Protein AF-A0A3B8IXK8-F1 (afdb_monomer_lite)

Secondary structure (DSSP, 8-state):
-HHHHHHH-SEEEESSHHHHHHHHHHHHHHTT---TTTTSEEEEHHHHTHHHH-BS--GGGSPBPPPHHHHHHHHHSSPPSSTT-HHHHHHHHHHHHHHHHHTTSSPPGGG--GGG------

Structure (mmCIF, N/CA/C/O backbone):
data_AF-A0A3B8IXK8-F1
#
_entry.id   AF-A0A3B8IXK8-F1
#
loop_
_atom_site.group_PDB
_atom_site.id
_atom_site.type_symbol
_atom_site.label_atom_id
_atom_site.label_alt_id
_atom_site.label_comp_id
_atom_site.label_asym_id
_atom_site.label_entity_id
_atom_site.label_seq_id
_atom_site.pdbx_PDB_ins_code
_atom_site.Cartn_x
_atom_site.Cartn_y
_atom_site.Cartn_z
_atom_site.occupancy
_atom_site.B_iso_or_equiv
_atom_site.auth_seq_id
_atom_site.auth_comp_id
_atom_site.auth_asym_id
_atom_site.auth_atom_id
_atom_site.pdbx_PDB_model_num
ATOM 1 N N . MET A 1 1 ? -0.738 -10.631 -18.250 1.00 80.75 1 MET A N 1
ATOM 2 C CA . MET A 1 1 ? 0.713 -10.898 -18.045 1.00 80.75 1 MET A CA 1
ATOM 3 C C . MET A 1 1 ? 1.250 -9.654 -17.379 1.00 80.75 1 MET A C 1
ATOM 5 O O . MET A 1 1 ? 1.029 -8.592 -17.940 1.00 80.75 1 MET A O 1
ATOM 9 N N . PHE A 1 2 ? 1.932 -9.769 -16.236 1.00 89.62 2 PHE A N 1
ATOM 10 C CA . PHE A 1 2 ? 2.169 -8.665 -15.288 1.00 89.62 2 PHE A CA 1
ATOM 11 C C . PHE A 1 2 ? 2.442 -7.279 -15.911 1.00 89.62 2 PHE A C 1
ATOM 13 O O . PHE A 1 2 ? 1.733 -6.331 -15.606 1.00 89.62 2 PHE A O 1
ATOM 20 N N . GLN A 1 3 ? 3.391 -7.151 -16.846 1.00 90.50 3 GLN A N 1
ATOM 21 C CA . GLN A 1 3 ? 3.705 -5.871 -17.512 1.00 90.50 3 GLN A CA 1
ATOM 22 C C . GLN A 1 3 ? 2.528 -5.243 -18.268 1.00 90.50 3 GLN A C 1
ATOM 24 O O . GLN A 1 3 ? 2.358 -4.029 -18.244 1.00 90.50 3 GLN A O 1
ATOM 29 N N . GLN A 1 4 ? 1.712 -6.057 -18.938 1.00 91.69 4 GLN A N 1
ATOM 30 C CA . GLN A 1 4 ? 0.519 -5.593 -19.653 1.00 91.69 4 GLN A CA 1
ATOM 31 C C . GLN A 1 4 ? -0.569 -5.134 -18.681 1.00 91.69 4 GLN A C 1
ATOM 33 O O . GLN A 1 4 ? -1.313 -4.203 -18.989 1.00 91.69 4 GLN A O 1
ATOM 38 N N . ASP A 1 5 ? -0.647 -5.783 -17.521 1.00 92.81 5 ASP A N 1
ATOM 39 C CA . ASP A 1 5 ? -1.614 -5.459 -16.475 1.00 92.81 5 ASP A CA 1
ATOM 40 C C . ASP A 1 5 ? -1.201 -4.136 -15.797 1.00 92.81 5 ASP A C 1
ATOM 42 O O . ASP A 1 5 ? -2.001 -3.208 -15.700 1.00 92.81 5 ASP A O 1
ATOM 46 N N . VAL A 1 6 ? 0.091 -3.977 -15.475 1.00 93.25 6 VAL A N 1
ATOM 47 C CA . VAL A 1 6 ? 0.672 -2.71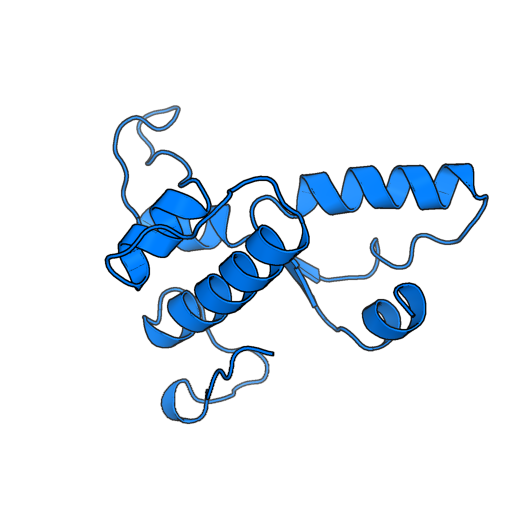8 -14.975 1.00 93.25 6 VAL A CA 1
ATOM 48 C C . VAL A 1 6 ? 0.525 -1.587 -15.993 1.00 93.25 6 VAL A C 1
ATOM 50 O O . VAL A 1 6 ? 0.177 -0.471 -15.619 1.00 93.25 6 VAL A O 1
ATOM 53 N N . ALA A 1 7 ? 0.752 -1.838 -17.285 1.00 91.00 7 ALA A N 1
ATOM 54 C CA . ALA A 1 7 ? 0.625 -0.812 -18.321 1.00 91.00 7 ALA A CA 1
ATOM 55 C C . ALA A 1 7 ? -0.785 -0.198 -18.370 1.00 91.00 7 ALA A C 1
ATOM 57 O O . ALA A 1 7 ? -0.904 1.010 -18.568 1.00 91.00 7 ALA A O 1
ATOM 58 N N . GLN A 1 8 ? -1.822 -1.009 -18.140 1.00 92.31 8 GLN A N 1
ATOM 59 C CA . GLN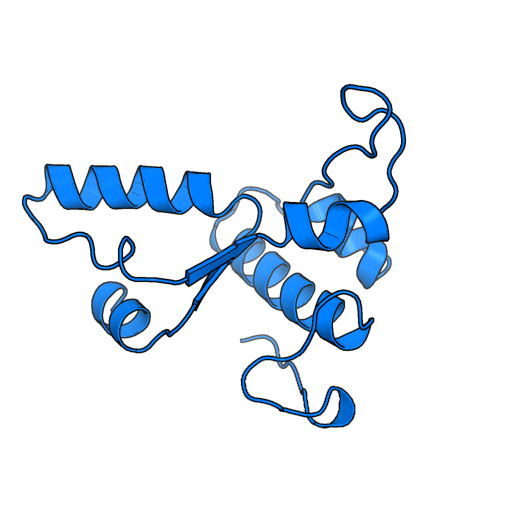 A 1 8 ? -3.224 -0.578 -18.099 1.00 92.31 8 GLN A CA 1
ATOM 60 C C . GLN A 1 8 ? -3.635 0.044 -16.758 1.00 92.31 8 GLN A C 1
ATOM 62 O O . GLN A 1 8 ? -4.606 0.796 -16.711 1.00 92.31 8 GLN A O 1
ATOM 67 N N . ALA A 1 9 ? -2.913 -0.252 -15.676 1.00 92.25 9 ALA A N 1
ATOM 68 C CA . ALA A 1 9 ? -3.170 0.331 -14.369 1.00 92.25 9 ALA A CA 1
ATOM 69 C C . ALA A 1 9 ? -2.704 1.793 -14.306 1.00 92.25 9 ALA A C 1
ATOM 71 O O . ALA A 1 9 ? -1.639 2.152 -14.810 1.00 92.25 9 ALA A O 1
ATOM 72 N N . GLU A 1 10 ? -3.481 2.645 -13.645 1.00 89.94 10 GLU A N 1
ATOM 73 C CA . GLU A 1 10 ? -3.086 4.028 -13.348 1.00 89.94 10 GLU A CA 1
ATOM 74 C C . GLU A 1 10 ? -2.335 4.117 -12.004 1.00 89.94 10 GLU A C 1
ATOM 76 O O . GLU A 1 10 ? -1.418 4.923 -11.847 1.00 89.94 10 GLU A O 1
ATOM 81 N N . TRP A 1 11 ? -2.680 3.230 -11.065 1.00 91.19 11 TRP A N 1
ATOM 82 C CA . TRP A 1 11 ? -2.163 3.216 -9.700 1.00 91.19 11 TRP A CA 1
ATOM 83 C C . TRP A 1 11 ? -1.632 1.837 -9.316 1.00 91.19 11 TRP A C 1
ATOM 85 O O . TRP A 1 11 ? -2.166 0.807 -9.731 1.00 91.19 11 TRP A O 1
ATOM 95 N N . THR A 1 12 ? -0.612 1.839 -8.470 1.00 94.00 12 THR A N 1
ATOM 96 C CA . THR A 1 12 ? -0.028 0.675 -7.801 1.00 94.00 12 THR A CA 1
ATOM 97 C C . THR A 1 12 ? -0.447 0.710 -6.338 1.00 94.00 12 THR A C 1
ATOM 99 O O . THR A 1 12 ? -0.108 1.626 -5.594 1.00 94.00 12 THR A O 1
ATOM 102 N N . ILE A 1 13 ? -1.242 -0.275 -5.924 1.00 94.69 13 ILE A N 1
ATOM 103 C CA . ILE A 1 13 ? -1.825 -0.333 -4.581 1.00 94.69 13 ILE A CA 1
ATOM 104 C C . ILE A 1 13 ? -1.151 -1.464 -3.817 1.00 94.69 13 ILE A C 1
ATOM 106 O O . ILE A 1 13 ? -1.112 -2.596 -4.294 1.00 94.69 13 ILE A O 1
ATOM 110 N N . GLY A 1 14 ? -0.662 -1.169 -2.617 1.00 95.94 14 GLY A N 1
ATOM 111 C CA . GLY A 1 14 ? -0.043 -2.168 -1.753 1.00 95.94 14 GLY A CA 1
ATOM 112 C C . GLY A 1 14 ? -0.124 -1.804 -0.276 1.00 95.94 14 GLY A C 1
ATOM 113 O O . GLY A 1 14 ? -0.655 -0.758 0.112 1.00 95.94 14 GLY A O 1
ATOM 114 N N . HIS A 1 15 ? 0.416 -2.677 0.567 1.00 97.00 15 HIS A N 1
ATOM 115 C CA . HIS A 1 15 ? 0.610 -2.415 1.988 1.00 97.00 15 HIS A CA 1
ATOM 116 C C . HIS A 1 15 ? 2.109 -2.359 2.260 1.00 97.00 15 HIS A C 1
ATOM 118 O O . HIS A 1 15 ? 2.747 -3.400 2.361 1.00 97.00 15 HIS A O 1
ATOM 124 N N . ASN A 1 16 ? 2.660 -1.145 2.372 1.00 96.25 16 ASN A N 1
ATOM 125 C CA . ASN A 1 16 ? 4.091 -0.857 2.235 1.00 96.25 16 ASN A CA 1
ATOM 126 C C . ASN A 1 16 ? 4.625 -0.980 0.788 1.00 96.25 16 ASN A C 1
ATOM 128 O O . ASN A 1 16 ? 5.765 -1.394 0.599 1.00 96.25 16 ASN A O 1
ATOM 132 N N . VAL A 1 17 ? 3.820 -0.571 -0.206 1.00 95.56 17 VAL A N 1
ATOM 133 C CA . VAL A 1 17 ? 4.040 -0.802 -1.656 1.00 95.56 17 VAL A CA 1
ATOM 134 C C . VAL A 1 17 ? 5.395 -0.335 -2.202 1.00 95.56 17 VAL A C 1
ATOM 136 O O . VAL A 1 17 ? 5.926 -0.936 -3.131 1.00 95.56 17 VAL A O 1
ATOM 139 N N . GLU A 1 18 ? 5.991 0.701 -1.605 1.00 94.81 18 GLU A N 1
ATOM 140 C CA . GLU A 1 18 ? 7.329 1.184 -1.977 1.00 94.81 18 GLU A CA 1
ATOM 141 C C . GLU A 1 18 ? 8.378 0.061 -1.894 1.00 94.81 18 GLU A C 1
ATOM 143 O O . GLU A 1 18 ? 9.274 -0.025 -2.733 1.00 94.81 18 GLU A O 1
ATOM 148 N N . PHE A 1 19 ? 8.248 -0.830 -0.904 1.00 94.75 19 PHE A N 1
ATOM 149 C CA . PHE A 1 19 ? 9.138 -1.976 -0.752 1.00 94.75 19 PHE A CA 1
ATOM 150 C C . PHE A 1 19 ? 9.007 -2.938 -1.935 1.00 94.75 19 PHE A C 1
ATOM 152 O O . PHE A 1 19 ? 10.012 -3.274 -2.559 1.00 94.75 19 PHE A O 1
ATOM 159 N N . ASP A 1 20 ? 7.784 -3.344 -2.276 1.00 94.06 20 ASP A N 1
ATOM 160 C CA . ASP A 1 20 ? 7.511 -4.257 -3.387 1.00 94.06 20 ASP A CA 1
ATOM 161 C C . ASP A 1 20 ? 7.989 -3.670 -4.721 1.00 94.06 20 ASP A C 1
ATOM 163 O O . ASP A 1 20 ? 8.696 -4.337 -5.480 1.00 94.06 20 ASP A O 1
ATOM 167 N N . ASN A 1 21 ? 7.696 -2.390 -4.972 1.00 95.12 21 ASN A N 1
ATOM 168 C CA . ASN A 1 21 ? 8.134 -1.679 -6.171 1.00 95.12 21 ASN A CA 1
ATOM 169 C C . ASN A 1 21 ? 9.660 -1.624 -6.292 1.00 95.12 21 ASN A C 1
ATOM 171 O O . ASN A 1 21 ? 10.194 -1.810 -7.386 1.00 95.12 21 ASN A O 1
ATOM 175 N N . ALA A 1 22 ? 10.377 -1.410 -5.186 1.00 95.88 22 ALA A N 1
ATOM 176 C CA . ALA A 1 22 ? 11.836 -1.410 -5.188 1.00 95.88 22 ALA A CA 1
ATOM 177 C C . ALA A 1 22 ? 12.408 -2.801 -5.511 1.00 95.88 22 ALA A C 1
ATOM 179 O O . ALA A 1 22 ? 13.354 -2.905 -6.295 1.00 95.88 22 ALA A O 1
ATOM 180 N N . ILE A 1 23 ? 11.824 -3.871 -4.957 1.00 96.62 23 ILE A N 1
ATOM 181 C CA . ILE A 1 23 ? 12.249 -5.249 -5.244 1.00 96.62 23 ILE A CA 1
ATOM 182 C C . ILE A 1 23 ? 11.996 -5.593 -6.714 1.00 96.62 23 ILE A C 1
ATOM 184 O O . ILE A 1 23 ? 12.912 -6.034 -7.408 1.00 96.62 23 ILE A O 1
ATOM 188 N N . VAL A 1 24 ? 10.789 -5.341 -7.220 1.00 95.69 24 VAL A N 1
ATOM 189 C CA . VAL A 1 24 ? 10.450 -5.638 -8.618 1.00 95.69 24 VAL A CA 1
ATOM 190 C C . VAL A 1 24 ? 11.250 -4.751 -9.579 1.00 95.69 24 VAL A C 1
ATOM 192 O O . VAL A 1 24 ? 11.721 -5.235 -10.606 1.00 95.69 24 VAL A O 1
ATOM 195 N N . GLY A 1 25 ? 11.491 -3.484 -9.234 1.00 96.25 25 GLY A N 1
ATOM 196 C CA . GLY A 1 25 ? 12.360 -2.581 -9.992 1.00 96.25 25 GLY A CA 1
ATOM 197 C C . GLY A 1 25 ? 13.803 -3.087 -10.098 1.00 96.25 25 GLY A C 1
ATOM 198 O O . GLY A 1 25 ? 14.403 -3.016 -11.172 1.00 96.25 25 GLY A O 1
ATOM 199 N N . CYS A 1 26 ? 14.347 -3.676 -9.026 1.00 97.75 26 CYS A N 1
ATOM 200 C CA . CYS A 1 26 ? 15.645 -4.355 -9.080 1.00 97.75 26 CYS A CA 1
ATOM 201 C C . CYS A 1 26 ? 15.630 -5.539 -10.056 1.00 97.75 26 CYS A C 1
ATOM 203 O O . CYS A 1 26 ? 16.600 -5.734 -10.784 1.00 97.75 26 CYS A O 1
ATOM 205 N N . GLU A 1 27 ? 14.548 -6.318 -10.104 1.00 97.12 27 GLU A N 1
ATOM 206 C CA . GLU A 1 27 ? 14.432 -7.435 -11.049 1.00 97.12 27 GLU A CA 1
ATOM 207 C C . GLU A 1 27 ? 14.292 -6.954 -12.503 1.00 97.12 27 GLU A C 1
ATOM 209 O O . GLU A 1 27 ? 14.948 -7.511 -13.382 1.00 97.12 27 GLU A O 1
ATOM 214 N N . TYR A 1 28 ? 13.564 -5.860 -12.764 1.00 96.50 28 TYR A N 1
ATOM 215 C CA . TYR A 1 28 ? 13.570 -5.201 -14.081 1.00 96.50 28 TYR A CA 1
ATOM 216 C C . TYR A 1 28 ? 14.988 -4.804 -14.505 1.00 96.50 28 TYR A C 1
ATOM 218 O O . TYR A 1 28 ? 15.415 -5.137 -15.611 1.00 96.50 28 TYR A O 1
ATOM 226 N N . LEU A 1 29 ? 15.746 -4.172 -13.602 1.00 97.00 29 LEU A N 1
ATOM 227 C CA . LEU A 1 29 ? 17.136 -3.794 -13.854 1.00 97.00 29 LEU A CA 1
ATOM 228 C C . LEU A 1 29 ? 18.016 -5.017 -14.165 1.00 97.00 29 LEU A C 1
ATOM 230 O O . LEU A 1 29 ? 18.796 -4.984 -15.114 1.00 97.00 29 LEU A O 1
ATOM 234 N N . ARG A 1 30 ? 17.887 -6.106 -13.395 1.00 98.19 30 ARG A N 1
ATOM 235 C CA . ARG A 1 30 ? 18.657 -7.352 -13.593 1.00 98.19 30 ARG A CA 1
ATOM 236 C C . ARG A 1 30 ? 18.344 -8.044 -14.914 1.00 98.19 30 ARG A C 1
ATOM 238 O O . ARG A 1 30 ? 19.213 -8.721 -15.457 1.00 98.19 30 ARG A O 1
ATOM 245 N N . CYS A 1 31 ? 17.120 -7.892 -15.406 1.00 96.50 31 CYS A N 1
ATOM 246 C CA . CYS A 1 31 ? 16.686 -8.419 -16.693 1.00 96.50 31 CYS A CA 1
ATOM 247 C C . CYS A 1 31 ? 16.950 -7.462 -17.867 1.00 96.50 31 CYS A C 1
ATOM 249 O O . CYS A 1 31 ? 16.555 -7.787 -18.983 1.00 96.50 31 CYS A O 1
ATOM 251 N N . GLU A 1 32 ? 17.593 -6.309 -17.637 1.00 97.00 32 GLU A N 1
ATOM 252 C CA . GLU A 1 32 ? 17.815 -5.260 -18.647 1.00 97.00 32 GLU A CA 1
ATOM 253 C C . GLU A 1 32 ? 16.503 -4.779 -19.299 1.00 97.00 32 GLU A C 1
ATOM 255 O O . GLU A 1 32 ? 16.439 -4.466 -20.489 1.00 97.00 32 GLU A O 1
ATOM 260 N N . MET A 1 33 ? 15.433 -4.733 -18.504 1.00 94.75 33 MET A N 1
ATOM 261 C CA . MET A 1 33 ? 14.097 -4.325 -18.924 1.00 94.75 33 MET A CA 1
ATOM 262 C C . MET A 1 33 ? 13.753 -2.936 -18.378 1.00 94.75 33 MET A C 1
ATOM 264 O O . MET A 1 33 ? 14.186 -2.550 -17.294 1.00 94.75 33 MET A O 1
ATOM 268 N N . GLU A 1 34 ? 12.926 -2.193 -19.113 1.00 94.38 34 GLU A N 1
ATOM 269 C CA . GLU A 1 34 ? 12.372 -0.924 -18.635 1.00 94.38 34 GLU A CA 1
ATOM 270 C C . GLU A 1 34 ? 11.455 -1.156 -17.423 1.00 94.38 34 GLU A C 1
ATOM 272 O O . GLU A 1 34 ? 10.566 -2.012 -17.457 1.00 94.38 34 GLU A O 1
ATOM 277 N N . ASN A 1 35 ? 11.660 -0.386 -16.350 1.00 94.62 35 ASN A N 1
ATOM 278 C CA . ASN A 1 35 ? 10.848 -0.484 -15.144 1.00 94.62 35 ASN A CA 1
ATOM 279 C C . ASN A 1 35 ? 9.499 0.231 -15.323 1.00 94.62 35 ASN A C 1
ATOM 281 O O . ASN A 1 35 ? 9.352 1.415 -15.026 1.00 94.62 35 ASN A O 1
ATOM 285 N N . VAL A 1 36 ? 8.482 -0.517 -15.749 1.00 92.94 36 VAL A N 1
ATOM 286 C CA . VAL A 1 36 ? 7.123 0.010 -15.970 1.00 92.94 36 VAL A CA 1
ATOM 287 C C . VAL A 1 36 ? 6.400 0.469 -14.693 1.00 92.94 36 VAL A C 1
ATOM 289 O O . VAL A 1 36 ? 5.362 1.124 -14.800 1.00 92.94 36 VAL A O 1
ATOM 292 N N . LEU A 1 37 ? 6.912 0.130 -13.501 1.00 93.12 37 LEU A N 1
ATOM 293 C CA . LEU A 1 37 ? 6.332 0.545 -12.216 1.00 93.12 37 LEU A CA 1
ATOM 294 C C . LEU A 1 37 ? 6.744 1.967 -11.822 1.00 93.12 37 LEU A C 1
ATOM 296 O O . LEU A 1 37 ? 5.979 2.646 -11.150 1.00 93.12 37 LEU A O 1
ATOM 300 N N . GLU A 1 38 ? 7.908 2.447 -12.270 1.00 90.38 38 GLU A N 1
ATOM 301 C CA . GLU A 1 38 ? 8.435 3.774 -11.900 1.00 90.38 38 GLU A CA 1
ATOM 302 C C . GLU A 1 38 ? 7.518 4.923 -12.350 1.00 90.38 38 GLU A C 1
ATOM 304 O O . GLU A 1 38 ? 7.464 5.976 -11.720 1.00 90.38 38 GLU A O 1
ATOM 309 N N . ALA A 1 39 ? 6.757 4.711 -13.425 1.00 90.31 39 ALA A N 1
ATOM 310 C CA . ALA A 1 39 ? 5.813 5.689 -13.953 1.00 90.31 39 ALA A CA 1
ATOM 311 C C . ALA A 1 39 ? 4.435 5.673 -13.258 1.00 90.31 39 ALA A C 1
ATOM 313 O O . ALA A 1 39 ? 3.555 6.444 -13.650 1.00 90.31 39 ALA A O 1
ATOM 314 N N . LYS A 1 40 ? 4.198 4.773 -12.294 1.00 92.62 40 LYS A N 1
ATOM 315 C CA . LYS A 1 40 ? 2.889 4.592 -11.647 1.00 92.62 40 LYS A CA 1
ATOM 316 C C . LYS A 1 40 ? 2.775 5.408 -10.368 1.00 92.62 40 LYS A C 1
ATOM 318 O O . LYS A 1 40 ? 3.765 5.719 -9.714 1.00 92.62 40 LYS A O 1
ATOM 323 N N . THR A 1 41 ? 1.541 5.787 -10.035 1.00 92.62 41 THR A N 1
ATOM 324 C CA . THR A 1 41 ? 1.256 6.467 -8.767 1.00 92.62 41 THR A CA 1
ATOM 325 C C . THR A 1 41 ? 1.010 5.430 -7.683 1.00 92.62 41 THR A C 1
ATOM 327 O O . THR A 1 41 ? 0.113 4.596 -7.814 1.00 92.62 41 THR A O 1
ATOM 330 N N . ASP A 1 42 ? 1.772 5.520 -6.600 1.00 93.38 42 ASP A N 1
ATOM 331 C CA . ASP A 1 42 ? 1.659 4.603 -5.474 1.00 93.38 42 ASP A CA 1
ATOM 332 C C . ASP A 1 42 ? 0.544 5.005 -4.507 1.00 93.38 42 ASP A C 1
ATOM 334 O O . ASP A 1 42 ? 0.403 6.167 -4.119 1.00 93.38 42 ASP A O 1
ATOM 338 N N . TYR A 1 43 ? -0.209 4.006 -4.055 1.00 94.50 43 TYR A N 1
ATOM 339 C CA . TYR A 1 43 ? -1.127 4.107 -2.931 1.00 94.50 43 TYR A CA 1
ATOM 340 C C . TYR A 1 43 ? -0.729 3.081 -1.866 1.00 94.50 43 TYR A C 1
ATOM 342 O O . TYR A 1 43 ? -0.837 1.866 -2.059 1.00 94.50 43 TYR A O 1
ATOM 350 N N . ASP A 1 44 ? -0.282 3.581 -0.714 1.00 96.75 44 ASP A N 1
ATOM 351 C CA . ASP A 1 44 ? 0.151 2.752 0.408 1.00 96.75 44 ASP A CA 1
ATOM 352 C C . ASP A 1 44 ? -0.934 2.682 1.493 1.00 96.75 44 ASP A C 1
ATOM 354 O O . ASP A 1 44 ? -1.083 3.582 2.326 1.00 96.75 44 ASP A O 1
ATOM 358 N N . THR A 1 45 ? -1.656 1.559 1.534 1.00 97.06 45 THR A N 1
ATOM 359 C CA . THR A 1 45 ? -2.714 1.303 2.526 1.00 97.06 45 THR A CA 1
ATOM 360 C C . THR A 1 45 ? -2.206 1.364 3.970 1.00 97.06 45 THR A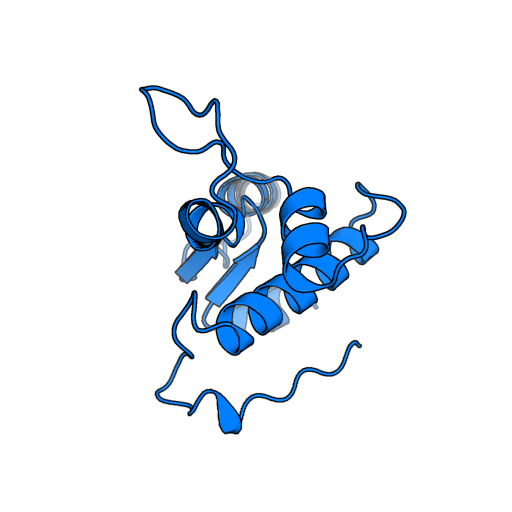 C 1
ATOM 362 O O . THR A 1 45 ? -2.985 1.686 4.866 1.00 97.06 45 THR A O 1
ATOM 365 N N . LYS A 1 46 ? -0.914 1.113 4.233 1.00 97.25 46 LYS A N 1
ATOM 366 C CA . LYS A 1 46 ? -0.303 1.259 5.569 1.00 97.25 46 LYS A CA 1
ATOM 367 C C . LYS A 1 46 ? -0.316 2.720 6.015 1.00 97.25 46 LYS A C 1
ATOM 369 O O . LYS A 1 46 ? -0.686 3.016 7.152 1.00 97.25 46 LYS A O 1
ATOM 374 N N . LEU A 1 47 ? 0.085 3.639 5.136 1.00 96.50 47 LEU A N 1
ATOM 375 C CA . LEU A 1 47 ? 0.132 5.069 5.456 1.00 96.50 47 LEU A CA 1
ATOM 376 C C . LEU A 1 47 ? -1.279 5.635 5.596 1.00 96.50 47 LEU A C 1
ATOM 378 O O . LEU A 1 47 ? -1.600 6.230 6.624 1.00 96.50 47 LEU A O 1
ATOM 382 N N . GLU A 1 48 ? -2.133 5.353 4.615 1.00 96.56 48 GLU A N 1
ATOM 383 C CA . GLU A 1 48 ? -3.517 5.833 4.552 1.00 96.56 48 GLU A CA 1
ATOM 384 C C . GLU A 1 48 ? -4.348 5.385 5.760 1.00 96.56 48 GLU A C 1
ATOM 386 O O . GLU A 1 48 ? -5.185 6.125 6.275 1.00 96.56 48 GLU A O 1
ATOM 391 N N . SER A 1 49 ? -4.078 4.186 6.277 1.00 97.69 49 SER A N 1
ATOM 392 C CA . SER A 1 49 ? -4.798 3.648 7.429 1.00 97.69 49 SER A CA 1
ATOM 393 C C . SER A 1 49 ? -4.187 3.983 8.790 1.00 97.69 49 SER A C 1
ATOM 395 O O . SER A 1 49 ? -4.779 3.626 9.807 1.00 97.69 49 SER A O 1
ATOM 397 N N . THR A 1 50 ? -3.041 4.669 8.867 1.00 97.69 50 THR A N 1
ATOM 398 C CA . THR A 1 50 ? -2.338 4.885 10.148 1.00 97.69 50 THR A CA 1
ATOM 399 C C . THR A 1 50 ? -3.204 5.636 11.166 1.00 97.69 50 THR A C 1
ATOM 401 O O . THR A 1 50 ? -3.373 5.173 12.297 1.00 97.69 50 THR A O 1
ATOM 404 N N . GLU A 1 51 ? -3.813 6.751 10.757 1.00 97.12 51 GLU A N 1
ATOM 405 C CA . GLU A 1 51 ? -4.701 7.543 11.623 1.00 97.12 51 GLU A CA 1
ATOM 406 C C . GLU A 1 51 ? -6.031 6.827 11.897 1.00 97.12 51 GLU A C 1
ATOM 408 O O . GLU A 1 51 ? -6.586 6.929 12.988 1.00 97.12 51 GLU A O 1
ATOM 413 N N . PHE A 1 52 ? -6.530 6.047 10.936 1.00 97.62 52 PHE A N 1
ATOM 414 C CA . PHE A 1 52 ? -7.759 5.266 11.096 1.00 97.62 52 PHE A CA 1
ATOM 415 C C . PHE A 1 52 ? -7.602 4.121 12.111 1.00 97.62 52 PHE A C 1
ATOM 417 O O . PHE A 1 52 ? -8.486 3.865 12.937 1.00 97.62 52 PHE A O 1
ATOM 424 N N . CYS A 1 53 ? -6.466 3.426 12.066 1.00 97.50 53 CYS A N 1
ATOM 425 C CA . CYS A 1 53 ? -6.139 2.357 13.000 1.00 97.50 53 CYS A CA 1
ATOM 426 C C . CYS A 1 53 ? -5.811 2.915 14.392 1.00 97.50 53 CYS A C 1
ATOM 428 O O . CYS A 1 53 ? -6.194 2.292 15.386 1.00 97.50 53 CYS A O 1
ATOM 430 N N . ALA A 1 54 ? -5.165 4.089 14.460 1.00 97.31 54 ALA A N 1
ATOM 431 C CA . ALA A 1 54 ? -4.855 4.822 15.690 1.00 97.31 54 ALA A CA 1
ATOM 432 C C . ALA A 1 54 ? -4.140 3.967 16.757 1.00 97.31 54 ALA A C 1
ATOM 434 O O . ALA A 1 54 ? -4.412 4.063 17.957 1.00 97.31 54 ALA A O 1
ATOM 435 N N . ILE A 1 55 ? -3.231 3.087 16.324 1.00 97.81 55 ILE A N 1
ATOM 436 C CA . ILE A 1 55 ? -2.542 2.148 17.216 1.00 97.81 55 ILE A CA 1
ATOM 437 C C . ILE A 1 55 ? -1.469 2.913 18.007 1.00 97.81 55 ILE A C 1
ATOM 439 O O . ILE A 1 55 ? -0.597 3.535 17.395 1.00 97.81 55 ILE A O 1
ATOM 443 N N . PRO A 1 56 ? -1.483 2.905 19.353 1.00 96.81 56 PRO A N 1
ATOM 444 C CA . PRO A 1 56 ? -0.492 3.630 20.143 1.00 96.81 56 PRO A CA 1
ATOM 445 C C . PRO A 1 56 ? 0.914 3.021 20.004 1.00 96.81 56 PRO A C 1
ATOM 447 O O . PRO A 1 56 ? 1.076 1.851 19.663 1.00 96.81 56 PRO A O 1
ATOM 450 N N . GLY A 1 57 ? 1.942 3.813 20.324 1.00 94.69 57 GLY A N 1
ATOM 451 C CA . GLY A 1 57 ? 3.336 3.345 20.360 1.00 94.69 57 GLY A CA 1
ATOM 452 C C . GLY A 1 57 ? 4.129 3.561 19.069 1.00 94.69 57 GLY A C 1
ATOM 453 O O . GLY A 1 57 ? 5.160 2.920 18.872 1.00 94.69 57 GLY A O 1
ATOM 454 N N . GLY A 1 58 ? 3.682 4.459 18.190 1.00 93.75 58 GLY A N 1
ATOM 455 C CA . GLY A 1 58 ? 4.457 4.861 17.023 1.00 93.75 58 GLY A CA 1
ATOM 456 C C . GLY A 1 58 ? 5.638 5.769 17.367 1.00 93.75 58 GLY A C 1
ATOM 457 O O . GLY A 1 58 ? 5.756 6.359 18.447 1.00 93.75 58 GLY A O 1
ATOM 458 N N . ARG A 1 59 ? 6.558 5.884 16.409 1.00 91.19 59 ARG A N 1
ATOM 459 C CA . ARG A 1 59 ? 7.798 6.646 16.573 1.00 91.19 59 ARG A CA 1
ATOM 460 C C . ARG A 1 59 ? 7.508 8.145 16.691 1.00 91.19 59 ARG A C 1
ATOM 462 O O . ARG A 1 59 ? 6.767 8.709 15.892 1.00 91.19 59 ARG A O 1
ATOM 469 N N . GLY A 1 60 ? 8.141 8.802 17.664 1.00 92.56 60 GLY A N 1
ATOM 470 C CA . GLY A 1 60 ? 8.022 10.253 17.851 1.00 92.56 60 GLY A CA 1
ATOM 471 C C . GLY A 1 60 ? 6.649 10.710 18.355 1.00 92.56 60 GLY A C 1
ATOM 472 O O . GLY A 1 60 ? 6.237 11.818 18.036 1.00 92.56 60 GLY A O 1
ATOM 473 N N . GLY A 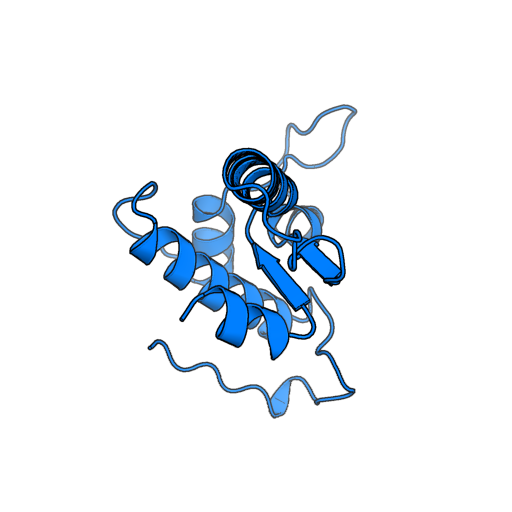1 61 ? 5.933 9.857 19.098 1.00 92.50 61 GLY A N 1
ATOM 474 C CA . GLY A 1 61 ? 4.611 10.180 19.651 1.00 92.50 61 GLY A CA 1
ATOM 475 C C . GLY A 1 61 ? 3.457 10.067 18.650 1.00 92.50 61 GLY A C 1
ATOM 476 O O . GLY A 1 61 ? 2.337 10.441 18.980 1.00 92.50 61 GLY A O 1
ATOM 477 N N . LYS A 1 62 ? 3.721 9.556 17.442 1.00 95.12 62 LYS A N 1
ATOM 478 C CA . LYS A 1 62 ? 2.703 9.268 16.424 1.00 95.12 62 LYS A CA 1
ATOM 479 C C . LYS A 1 62 ? 2.047 7.907 16.664 1.00 95.12 62 LYS A C 1
ATOM 481 O O . LYS A 1 62 ? 2.518 7.118 17.487 1.00 95.12 62 LYS A O 1
ATOM 486 N N . TYR A 1 63 ? 0.996 7.604 15.907 1.00 98.00 63 TYR A N 1
ATOM 487 C CA . TYR A 1 63 ? 0.471 6.245 15.833 1.00 98.00 63 TYR A CA 1
ATOM 488 C C . TYR A 1 63 ? 1.455 5.301 15.135 1.00 98.00 63 TYR A C 1
ATOM 490 O O . TYR A 1 63 ? 2.248 5.697 14.277 1.00 98.00 63 TYR A O 1
ATOM 498 N N . LYS A 1 64 ? 1.442 4.043 15.568 1.00 97.62 64 LYS A N 1
ATOM 499 C CA . LYS A 1 64 ? 2.170 2.941 14.948 1.00 97.62 64 LYS A CA 1
ATOM 500 C C . LYS A 1 64 ? 1.547 2.669 13.579 1.00 97.62 64 LYS A C 1
ATOM 502 O O . LYS A 1 64 ? 0.324 2.650 13.451 1.00 97.62 64 LYS A O 1
ATOM 507 N N . TRP A 1 65 ? 2.389 2.410 12.584 1.00 97.81 65 TRP A N 1
ATOM 508 C CA . TRP A 1 65 ? 1.928 1.865 11.313 1.00 97.81 65 TRP A CA 1
ATOM 509 C C . TRP A 1 65 ? 1.241 0.513 11.543 1.00 97.81 65 TRP A C 1
ATOM 511 O O . TRP A 1 65 ? 1.837 -0.356 12.195 1.00 97.81 65 TRP A O 1
ATOM 521 N N . PRO A 1 66 ? 0.003 0.333 11.058 1.00 97.50 66 PRO A N 1
ATOM 522 C CA . PRO A 1 66 ? -0.677 -0.944 11.169 1.00 97.50 66 PRO A CA 1
ATOM 523 C C . PRO A 1 66 ? 0.018 -1.977 10.283 1.00 97.50 66 PRO A C 1
ATOM 525 O O . PRO A 1 66 ? 0.558 -1.635 9.234 1.00 97.50 66 PRO A O 1
ATOM 528 N N . THR A 1 67 ? -0.001 -3.240 10.699 1.00 96.56 67 THR A N 1
ATOM 529 C CA . THR A 1 67 ? 0.215 -4.354 9.769 1.00 96.56 67 THR A CA 1
ATOM 530 C C . THR A 1 67 ? -1.035 -4.567 8.916 1.00 96.56 67 THR A C 1
ATOM 532 O O . THR A 1 67 ? -2.135 -4.151 9.298 1.00 96.56 67 THR A O 1
ATOM 535 N N . LEU A 1 68 ? -0.902 -5.287 7.798 1.00 96.50 68 LEU A N 1
ATOM 536 C CA . LEU A 1 68 ? -2.051 -5.628 6.958 1.00 96.50 68 LEU A CA 1
ATOM 537 C C . LEU A 1 68 ? -3.117 -6.390 7.761 1.00 96.50 68 LEU A C 1
ATOM 539 O O . LEU A 1 68 ? -4.309 -6.130 7.624 1.00 96.50 68 LEU A O 1
ATOM 543 N N . THR A 1 69 ? -2.697 -7.272 8.672 1.00 96.00 69 THR A N 1
ATOM 544 C CA . THR A 1 69 ? -3.612 -8.038 9.529 1.00 96.00 69 THR A CA 1
ATOM 545 C C . THR A 1 69 ? -4.327 -7.143 10.537 1.00 96.00 69 THR A C 1
ATOM 547 O O . THR A 1 69 ? -5.519 -7.324 10.768 1.00 96.00 69 THR A O 1
ATOM 550 N N . GLU A 1 70 ? -3.633 -6.160 11.122 1.00 97.25 70 GLU A N 1
ATOM 551 C CA . GLU A 1 70 ? -4.241 -5.182 12.035 1.00 97.25 70 GLU A CA 1
ATOM 552 C C . GLU A 1 70 ? -5.275 -4.315 11.308 1.00 97.25 70 GLU A C 1
ATOM 554 O O . GLU A 1 70 ? -6.368 -4.092 11.833 1.00 97.25 70 GLU A O 1
ATOM 559 N N . LEU A 1 71 ? -4.964 -3.879 10.084 1.00 97.94 71 LEU A N 1
ATOM 560 C CA . LEU A 1 71 ? -5.900 -3.150 9.233 1.00 97.94 71 LEU A CA 1
ATOM 561 C C . LEU A 1 71 ? -7.126 -4.006 8.881 1.00 97.94 71 LEU A C 1
ATOM 563 O O . LEU A 1 71 ? -8.262 -3.565 9.062 1.00 97.94 71 LEU A O 1
ATOM 567 N N . HIS A 1 72 ? -6.913 -5.245 8.442 1.00 97.31 72 HIS A N 1
ATOM 568 C CA . HIS A 1 72 ? -7.994 -6.167 8.099 1.00 97.31 72 HIS A CA 1
ATOM 569 C C . HIS A 1 72 ? -8.899 -6.451 9.311 1.00 97.31 72 HIS A C 1
ATOM 571 O O . HIS A 1 72 ? -10.125 -6.361 9.217 1.00 97.31 72 HIS A O 1
ATOM 577 N N . GLN A 1 73 ? -8.305 -6.687 10.486 1.00 96.75 73 GLN A N 1
ATOM 578 C CA . GLN A 1 73 ? -9.027 -6.848 11.749 1.00 96.75 73 GLN A CA 1
ATOM 579 C C . GLN A 1 73 ? -9.850 -5.603 12.098 1.00 96.75 73 GLN A C 1
ATOM 581 O O . GLN A 1 73 ? -10.986 -5.731 12.555 1.00 96.75 73 GLN A O 1
ATOM 586 N N . LYS A 1 74 ? -9.304 -4.400 11.887 1.00 97.19 74 LYS A N 1
ATOM 587 C CA . LYS A 1 74 ? -9.997 -3.133 12.158 1.00 97.19 74 LYS A CA 1
ATOM 588 C C . LYS A 1 74 ? -11.194 -2.917 11.230 1.00 97.19 74 LYS A C 1
ATOM 590 O O . LYS A 1 74 ? -12.229 -2.454 11.700 1.00 97.19 74 LYS A O 1
ATOM 595 N N . LEU A 1 75 ? -11.051 -3.239 9.944 1.00 96.88 75 LEU A N 1
ATOM 596 C CA . LEU A 1 75 ? -12.090 -3.036 8.930 1.00 96.88 75 LEU A CA 1
ATOM 597 C C . LEU A 1 75 ? -13.196 -4.096 8.980 1.00 96.88 75 LEU A C 1
ATOM 599 O O . LEU A 1 75 ? -14.357 -3.772 8.744 1.00 96.88 75 LEU A O 1
ATOM 603 N N . PHE A 1 76 ? -12.850 -5.354 9.268 1.00 95.69 76 PHE A N 1
ATOM 604 C CA . PHE A 1 76 ? -13.760 -6.492 9.077 1.00 95.69 76 PHE A CA 1
ATOM 605 C C . PHE A 1 76 ? -14.011 -7.317 10.340 1.00 95.69 76 PHE A C 1
ATOM 607 O O . PHE A 1 76 ? -14.784 -8.272 10.302 1.00 95.69 76 PHE A O 1
ATOM 614 N N . GLY A 1 77 ? -13.366 -6.982 11.460 1.00 96.31 77 GLY A N 1
ATOM 615 C CA . GLY A 1 77 ? -13.520 -7.700 12.726 1.00 96.31 77 GLY A CA 1
ATOM 616 C C . GLY A 1 77 ? -12.867 -9.085 12.757 1.00 96.31 77 GLY A C 1
ATOM 617 O O . GLY A 1 77 ? -13.002 -9.788 13.759 1.00 96.31 77 GLY A O 1
ATOM 618 N N . VAL A 1 78 ? -12.142 -9.469 11.706 1.00 93.75 78 VAL A N 1
ATOM 619 C CA . VAL A 1 78 ? -11.453 -10.760 11.588 1.00 93.75 78 VAL A CA 1
ATOM 620 C C . VAL A 1 78 ? -10.041 -10.557 11.036 1.00 93.75 78 VAL A C 1
ATOM 622 O O . VAL A 1 78 ? -9.855 -9.666 10.204 1.00 93.75 78 VAL A O 1
ATOM 625 N N . PRO A 1 79 ? -9.043 -11.359 11.440 1.00 91.62 79 PRO A N 1
ATOM 626 C CA . PRO A 1 79 ? -7.767 -11.389 10.741 1.00 91.62 79 PRO A CA 1
ATOM 627 C C . PRO A 1 79 ? -7.946 -12.123 9.402 1.00 91.62 79 PRO A C 1
ATOM 629 O O . PRO A 1 79 ? -8.953 -12.805 9.194 1.00 91.62 79 PRO A O 1
ATOM 632 N N . PHE A 1 80 ? -6.979 -12.003 8.497 1.00 86.88 80 PHE A N 1
ATOM 633 C CA . PHE A 1 80 ? -6.908 -12.869 7.318 1.00 86.88 80 PHE A CA 1
ATOM 634 C C . PHE A 1 80 ? -5.952 -14.048 7.586 1.00 86.88 80 PHE A C 1
ATOM 636 O O . PHE A 1 80 ? -5.105 -13.968 8.481 1.00 86.88 80 PHE A O 1
ATOM 643 N N . ALA A 1 81 ? -6.161 -15.168 6.890 1.00 75.88 81 ALA A N 1
ATOM 644 C CA . ALA A 1 81 ? -5.404 -16.411 7.073 1.00 75.88 81 ALA A CA 1
ATOM 645 C C . ALA A 1 81 ? -4.017 -16.348 6.404 1.00 75.88 81 ALA A C 1
ATOM 647 O O . ALA A 1 81 ? -3.845 -15.563 5.480 1.00 75.88 81 ALA A O 1
ATOM 648 N N . ASP A 1 82 ? -3.067 -17.176 6.872 1.00 68.88 82 ASP A N 1
ATOM 649 C CA . ASP A 1 82 ? -1.725 -17.381 6.286 1.00 68.88 82 ASP A CA 1
ATOM 650 C C . ASP A 1 82 ? -1.074 -16.106 5.717 1.00 68.88 82 ASP A C 1
ATOM 652 O O . ASP A 1 82 ? -0.696 -16.034 4.547 1.00 68.88 82 ASP A O 1
ATOM 656 N N . ALA A 1 83 ? -0.925 -15.088 6.573 1.00 64.12 83 ALA A N 1
ATOM 657 C CA . ALA A 1 83 ? -0.087 -13.931 6.266 1.00 64.12 83 ALA A CA 1
ATOM 658 C C . ALA A 1 83 ? 1.293 -14.408 5.771 1.00 64.12 83 ALA A C 1
ATOM 660 O O . ALA A 1 83 ? 1.850 -15.339 6.360 1.00 64.12 83 ALA A O 1
ATOM 661 N N . HIS A 1 84 ? 1.836 -13.751 4.737 1.00 69.31 84 HIS A N 1
ATOM 662 C CA . HIS A 1 84 ? 3.073 -14.097 4.011 1.00 69.31 84 HIS A CA 1
ATOM 663 C C . HIS A 1 84 ? 2.942 -15.069 2.825 1.00 69.31 84 HIS A C 1
ATOM 665 O O . HIS A 1 84 ? 3.964 -15.425 2.230 1.00 69.31 84 HIS A O 1
ATOM 671 N N . ASP A 1 85 ? 1.729 -15.466 2.435 1.00 87.69 85 ASP A N 1
ATOM 672 C CA . ASP A 1 85 ? 1.478 -15.968 1.082 1.00 87.69 85 ASP A CA 1
ATOM 673 C C . ASP A 1 85 ? 1.069 -14.807 0.167 1.00 87.69 85 ASP A C 1
ATOM 675 O O . ASP A 1 85 ? 0.127 -14.068 0.461 1.00 87.69 85 ASP A O 1
ATOM 679 N N . ALA A 1 86 ? 1.751 -14.665 -0.970 1.00 86.81 86 ALA A N 1
ATOM 680 C CA . ALA A 1 86 ? 1.528 -13.546 -1.879 1.00 86.81 86 ALA A CA 1
ATOM 681 C C . ALA A 1 86 ? 0.077 -13.457 -2.386 1.00 86.81 86 ALA A C 1
ATOM 683 O O . ALA A 1 86 ? -0.421 -12.353 -2.593 1.00 86.81 86 ALA A O 1
ATOM 684 N N . ALA A 1 87 ? -0.619 -14.582 -2.577 1.00 88.88 87 ALA A N 1
ATOM 685 C CA . ALA A 1 87 ? -2.005 -14.561 -3.034 1.00 88.88 87 ALA A CA 1
ATOM 686 C C . ALA A 1 87 ? -2.952 -14.072 -1.928 1.00 88.88 87 ALA A C 1
ATOM 688 O O . ALA A 1 87 ? -3.813 -13.232 -2.194 1.00 88.88 87 ALA A O 1
ATOM 689 N N . TYR A 1 88 ? -2.768 -14.540 -0.687 1.00 90.56 88 TYR A N 1
ATOM 690 C CA . TYR A 1 88 ? -3.580 -14.083 0.446 1.00 90.56 88 TYR A CA 1
ATOM 691 C C . TYR A 1 88 ? -3.287 -12.629 0.825 1.00 90.56 88 TYR A C 1
ATOM 693 O O . TYR A 1 88 ? -4.216 -11.884 1.133 1.00 90.56 88 TYR A O 1
ATOM 701 N N . ASP A 1 89 ? -2.028 -12.193 0.747 1.00 91.44 89 ASP A N 1
ATOM 702 C CA . ASP A 1 89 ? -1.652 -10.803 1.009 1.00 91.44 89 ASP A CA 1
ATOM 703 C C . ASP A 1 89 ? -2.231 -9.853 -0.057 1.00 91.44 89 ASP A C 1
ATOM 705 O O . ASP A 1 89 ? -2.707 -8.765 0.283 1.00 91.44 89 ASP A O 1
ATOM 709 N N . VAL A 1 90 ? -2.264 -10.258 -1.336 1.00 92.12 90 VAL A N 1
ATOM 710 C CA . VAL A 1 90 ? -2.893 -9.476 -2.418 1.00 92.12 90 VAL A CA 1
ATOM 711 C C . VAL A 1 90 ? -4.408 -9.377 -2.229 1.00 92.12 90 VAL A C 1
ATOM 713 O O . VAL A 1 90 ? -4.944 -8.270 -2.311 1.00 92.12 90 VAL A O 1
ATOM 716 N N . ASP A 1 91 ? -5.097 -10.481 -1.919 1.00 93.31 91 ASP A N 1
ATOM 717 C CA . ASP A 1 91 ? -6.545 -10.462 -1.650 1.00 93.31 91 ASP A CA 1
ATOM 718 C C . ASP A 1 91 ? -6.881 -9.588 -0.430 1.00 93.31 91 ASP A C 1
ATOM 720 O O . ASP A 1 91 ? -7.728 -8.690 -0.497 1.00 93.31 91 ASP A O 1
ATOM 724 N N . ALA A 1 92 ? -6.151 -9.766 0.675 1.00 94.81 92 ALA A N 1
ATOM 725 C CA . ALA A 1 92 ? -6.335 -8.963 1.877 1.00 94.81 92 ALA A CA 1
ATOM 726 C C . ALA A 1 92 ? -6.053 -7.475 1.622 1.00 94.81 92 ALA A C 1
ATOM 728 O O . ALA A 1 92 ? -6.784 -6.620 2.130 1.00 94.81 92 ALA A O 1
ATOM 729 N N . THR A 1 93 ? -5.037 -7.148 0.818 1.00 95.75 93 THR A N 1
ATOM 730 C CA . THR A 1 93 ? -4.710 -5.766 0.434 1.00 95.75 93 THR A CA 1
ATOM 731 C C . THR A 1 93 ? -5.815 -5.141 -0.408 1.00 95.75 93 THR A C 1
ATOM 733 O O . THR A 1 93 ? -6.261 -4.037 -0.085 1.00 95.75 93 THR A O 1
ATOM 736 N N . ALA A 1 94 ? -6.304 -5.842 -1.437 1.00 95.19 94 ALA A N 1
ATOM 737 C CA . ALA A 1 94 ? -7.405 -5.371 -2.276 1.00 95.19 94 ALA A CA 1
ATOM 738 C C . ALA A 1 94 ? -8.654 -5.111 -1.427 1.00 95.19 94 ALA A C 1
ATOM 740 O O . ALA A 1 94 ? -9.205 -4.007 -1.423 1.00 95.19 94 ALA A O 1
ATOM 741 N N . ARG A 1 95 ? -9.036 -6.089 -0.603 1.00 95.69 95 ARG A N 1
ATOM 742 C CA . ARG A 1 95 ? -10.164 -5.965 0.318 1.00 95.69 95 ARG A CA 1
ATOM 743 C C . ARG A 1 95 ? -9.996 -4.784 1.278 1.00 95.69 95 ARG A C 1
ATOM 745 O O . ARG A 1 95 ? -10.948 -4.032 1.492 1.00 95.69 95 ARG A O 1
ATOM 752 N N . CYS A 1 96 ? -8.804 -4.583 1.844 1.00 96.88 96 CYS A N 1
ATOM 753 C CA . CYS A 1 96 ? -8.528 -3.453 2.732 1.00 96.88 96 CYS A CA 1
ATOM 754 C C . CYS A 1 96 ? -8.619 -2.103 2.013 1.00 96.88 96 CYS A C 1
ATOM 756 O O . CYS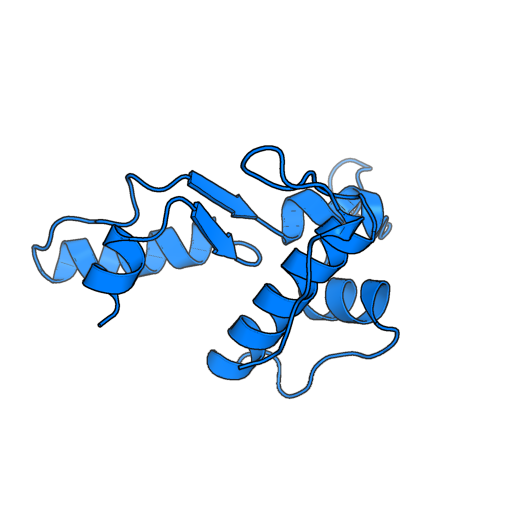 A 1 96 ? -9.201 -1.175 2.571 1.00 96.88 96 CYS A O 1
ATOM 758 N N . PHE A 1 97 ? -8.109 -1.990 0.784 1.00 96.00 97 PHE A N 1
ATOM 759 C CA . PHE A 1 97 ? -8.222 -0.775 -0.024 1.00 96.00 97 PHE A CA 1
ATOM 760 C C . PHE A 1 97 ? -9.687 -0.359 -0.210 1.00 96.00 97 PHE A C 1
ATOM 762 O O . PHE A 1 97 ? -10.075 0.749 0.167 1.00 96.00 97 PHE A O 1
ATOM 769 N N . PHE A 1 98 ? -10.540 -1.272 -0.681 1.00 94.81 98 PHE A N 1
ATOM 770 C CA . PHE A 1 98 ? -11.969 -0.982 -0.829 1.00 94.81 98 PHE A CA 1
ATOM 771 C C . PHE A 1 98 ? -12.669 -0.754 0.518 1.00 94.81 98 PHE A C 1
ATOM 773 O O . PHE A 1 98 ? -13.575 0.079 0.621 1.00 94.81 98 PHE A O 1
ATOM 780 N N . GLY A 1 99 ? -12.220 -1.428 1.579 1.00 95.00 99 GLY A N 1
ATOM 781 C CA . GLY A 1 99 ? -12.672 -1.177 2.943 1.00 95.00 99 GLY A CA 1
ATOM 782 C C . GLY A 1 99 ? -12.390 0.256 3.405 1.00 95.00 99 GLY A C 1
ATOM 783 O O . GLY A 1 99 ? -13.281 0.890 3.971 1.00 95.00 99 GLY A O 1
ATOM 784 N N . LEU A 1 100 ? -11.202 0.798 3.123 1.00 95.75 100 LEU A N 1
ATOM 785 C CA . LEU A 1 100 ? -10.826 2.177 3.456 1.00 95.75 100 LEU A CA 1
ATOM 786 C C . LEU A 1 100 ? -11.685 3.205 2.710 1.00 95.75 100 LEU A C 1
ATOM 788 O O . LEU A 1 100 ? -12.154 4.166 3.326 1.00 95.75 100 LEU A O 1
ATOM 792 N N . LEU A 1 101 ? -11.962 2.973 1.422 1.00 93.88 101 LEU A N 1
ATOM 793 C CA . LEU A 1 101 ? -12.888 3.801 0.637 1.00 93.88 101 LEU A CA 1
ATOM 794 C C . LEU A 1 101 ? -14.305 3.766 1.231 1.00 93.88 101 LEU A C 1
ATOM 796 O O . LEU A 1 101 ? -14.922 4.803 1.480 1.00 93.88 101 LEU A O 1
ATOM 800 N N . THR A 1 102 ? -14.794 2.569 1.562 1.00 91.62 102 THR A N 1
ATOM 801 C CA . THR A 1 102 ? -16.124 2.359 2.158 1.00 91.62 102 THR A CA 1
ATOM 802 C C . THR A 1 102 ? -16.237 2.944 3.571 1.00 91.62 102 THR A C 1
ATOM 804 O O . THR A 1 102 ? -17.328 3.289 4.019 1.00 91.62 102 THR A O 1
ATOM 807 N N . HIS A 1 103 ? -15.135 3.138 4.292 1.00 91.94 103 HIS A N 1
ATOM 808 C CA . HIS A 1 103 ? -15.138 3.845 5.578 1.00 91.94 103 HIS A CA 1
ATOM 809 C C . HIS A 1 103 ? -14.913 5.357 5.434 1.00 91.94 103 HIS A C 1
ATOM 811 O O . HIS A 1 103 ? -15.019 6.083 6.419 1.00 91.94 103 HIS A O 1
ATOM 817 N N . GLY A 1 104 ? -14.673 5.853 4.215 1.00 91.69 104 GLY A N 1
ATOM 818 C CA . GLY A 1 104 ? -14.379 7.263 3.952 1.00 91.69 104 GLY A CA 1
ATOM 819 C C . GLY A 1 104 ? -13.014 7.710 4.477 1.00 91.69 104 GLY A C 1
ATOM 820 O O . GLY A 1 104 ? -12.800 8.907 4.654 1.00 91.69 104 GLY A O 1
ATOM 821 N N . VAL A 1 105 ? -12.110 6.762 4.746 1.00 93.31 105 VAL A N 1
ATOM 822 C CA . VAL A 1 105 ? -10.732 7.051 5.168 1.00 93.31 105 VAL A CA 1
ATOM 823 C C . VAL A 1 105 ? -9.947 7.610 3.991 1.00 93.31 105 VAL A C 1
ATOM 825 O O . VAL A 1 105 ? -9.282 8.634 4.119 1.00 93.31 105 VAL A O 1
ATOM 828 N N . SER A 1 106 ? -10.109 6.987 2.825 1.00 89.44 106 SER A N 1
ATOM 829 C CA . SER A 1 106 ? -9.531 7.465 1.575 1.00 89.44 106 SER A CA 1
ATOM 830 C C . SER A 1 106 ? -10.624 7.837 0.588 1.00 89.44 106 SER A C 1
ATOM 832 O O . SER A 1 106 ? -11.748 7.330 0.638 1.00 89.44 106 SER A O 1
ATOM 834 N N . LYS A 1 107 ? -10.302 8.779 -0.297 1.00 85.19 107 LYS A N 1
ATOM 835 C CA . LYS A 1 107 ? -11.247 9.285 -1.289 1.00 85.19 107 LYS A CA 1
ATOM 836 C C . LYS A 1 107 ? -11.249 8.374 -2.516 1.00 85.19 107 LYS A C 1
ATOM 838 O O . LYS A 1 107 ? -10.168 8.012 -2.977 1.00 85.19 107 LYS A O 1
ATOM 843 N N . PRO A 1 108 ? -12.428 8.053 -3.070 1.00 81.38 108 PRO A N 1
ATOM 844 C CA . PRO A 1 108 ? -12.515 7.405 -4.368 1.00 81.38 108 PRO A CA 1
ATOM 845 C C . PRO A 1 108 ? -11.767 8.190 -5.446 1.00 81.38 108 PRO A C 1
ATOM 847 O O . PRO A 1 108 ? -11.779 9.425 -5.464 1.00 81.38 108 PRO A O 1
ATOM 850 N N . LEU A 1 109 ? -11.142 7.459 -6.361 1.00 74.50 109 LEU A N 1
ATOM 851 C CA . LEU A 1 109 ? -10.474 8.034 -7.522 1.00 74.50 109 LEU A CA 1
ATOM 852 C C . LEU A 1 109 ? -11.495 8.383 -8.615 1.00 74.50 109 LEU A C 1
ATOM 854 O O . LEU A 1 109 ? -12.610 7.863 -8.640 1.00 74.50 109 LEU A O 1
ATOM 858 N N . GLY A 1 110 ? -11.128 9.301 -9.512 1.00 74.75 110 GLY A N 1
ATOM 859 C CA . GLY A 1 110 ? -11.932 9.621 -10.700 1.00 74.75 110 GLY A CA 1
ATOM 860 C C . GLY A 1 110 ? -13.293 10.284 -10.436 1.00 74.75 110 GLY A C 1
ATOM 861 O O . GLY A 1 110 ? -14.107 10.365 -11.349 1.00 74.75 110 GLY A O 1
ATOM 862 N N . GLY A 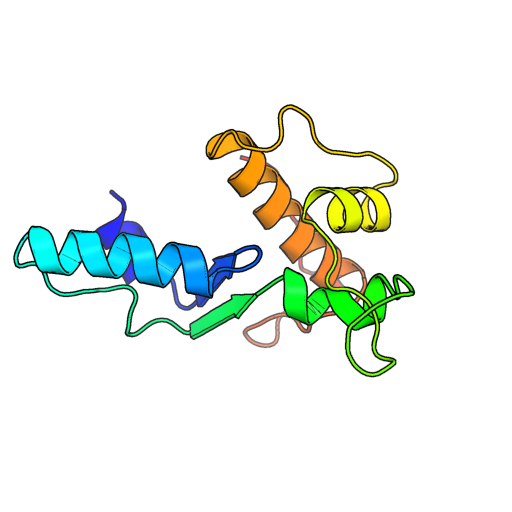1 111 ? -13.559 10.761 -9.214 1.00 73.69 111 GLY A N 1
ATOM 863 C CA . GLY A 1 111 ? -14.836 11.398 -8.862 1.00 73.69 111 GLY A CA 1
ATOM 864 C C . GLY A 1 111 ? -16.002 10.423 -8.671 1.00 73.69 111 GLY A C 1
ATOM 865 O O . GLY A 1 111 ? -17.148 10.864 -8.614 1.00 73.69 111 GLY A O 1
ATOM 866 N N . VAL A 1 112 ? -15.720 9.122 -8.562 1.00 81.62 112 VAL A N 1
ATOM 867 C CA . VAL A 1 112 ? -16.719 8.091 -8.252 1.00 81.62 112 VAL A CA 1
ATOM 868 C C . VAL A 1 112 ? -17.286 8.339 -6.851 1.00 81.62 112 VAL A C 1
ATOM 870 O O . VAL A 1 112 ? -16.535 8.607 -5.911 1.00 81.62 112 VAL A O 1
ATOM 873 N N . ALA A 1 113 ? -18.608 8.279 -6.690 1.00 82.06 113 ALA A N 1
ATOM 874 C CA . ALA A 1 113 ? -19.208 8.388 -5.367 1.00 82.06 113 ALA A CA 1
ATOM 875 C C . ALA A 1 113 ? -18.935 7.104 -4.575 1.00 82.06 113 ALA A C 1
ATOM 877 O O . ALA A 1 113 ? -18.914 6.006 -5.127 1.00 82.06 113 ALA A O 1
ATOM 878 N N . LYS A 1 114 ? -18.727 7.224 -3.263 1.00 80.69 114 LYS A N 1
ATOM 879 C CA . LYS A 1 114 ? -18.464 6.069 -2.391 1.00 80.69 114 LYS A CA 1
ATOM 880 C C . LYS A 1 114 ? -19.584 5.028 -2.487 1.00 80.69 114 LYS A C 1
ATOM 882 O O . LYS A 1 114 ? -19.324 3.834 -2.393 1.00 80.69 114 LYS A O 1
ATOM 887 N N . GLU A 1 115 ? -20.814 5.497 -2.647 1.00 83.94 115 GLU A N 1
ATOM 888 C CA . GLU A 1 115 ? -22.035 4.698 -2.716 1.00 83.94 115 GLU A CA 1
ATOM 889 C C . GLU A 1 115 ? -22.092 3.815 -3.970 1.00 83.94 115 GLU A C 1
ATOM 891 O O . GLU A 1 115 ? -22.789 2.803 -3.965 1.00 83.94 115 GLU A O 1
ATOM 896 N N . ASP A 1 116 ? -21.324 4.166 -5.004 1.00 84.62 116 ASP A N 1
ATOM 897 C CA . ASP A 1 116 ? -21.259 3.440 -6.273 1.00 84.62 116 ASP A CA 1
ATOM 898 C C . ASP A 1 116 ? -20.128 2.393 -6.294 1.00 84.62 116 ASP A C 1
ATOM 900 O O . ASP A 1 116 ? -19.964 1.658 -7.270 1.00 84.62 116 ASP A O 1
ATOM 904 N N . ILE A 1 117 ? -19.324 2.302 -5.227 1.00 85.00 117 ILE A N 1
ATOM 905 C CA . ILE A 1 117 ? -18.210 1.355 -5.142 1.00 85.00 117 ILE A CA 1
ATOM 906 C C . ILE A 1 117 ? -18.726 0.009 -4.650 1.00 85.00 117 ILE A C 1
ATOM 908 O O . ILE A 1 117 ? -19.134 -0.140 -3.499 1.00 85.00 117 ILE A O 1
ATOM 912 N N . THR A 1 118 ? -18.624 -0.996 -5.516 1.00 84.62 118 THR A N 1
ATOM 913 C CA . THR A 1 118 ? -18.913 -2.390 -5.172 1.00 84.62 118 THR A CA 1
ATOM 914 C C . THR A 1 118 ? -17.625 -3.195 -5.298 1.00 84.62 118 THR A C 1
ATOM 916 O O . THR A 1 118 ? -16.994 -3.175 -6.353 1.00 84.62 118 THR A O 1
ATOM 919 N N . TYR A 1 119 ? -17.212 -3.868 -4.221 1.00 86.69 119 TYR A N 1
ATOM 920 C CA . TYR A 1 119 ? -16.077 -4.791 -4.239 1.00 86.69 119 TYR A CA 1
ATOM 921 C C . TYR A 1 119 ? -16.580 -6.230 -4.228 1.00 86.69 119 TYR A C 1
ATOM 923 O O . TYR A 1 119 ? -17.330 -6.616 -3.330 1.00 86.69 119 TYR A O 1
ATOM 931 N N . GLU A 1 120 ? -16.117 -7.016 -5.192 1.00 84.94 120 GLU A N 1
ATOM 932 C CA . GLU A 1 120 ? -16.274 -8.465 -5.228 1.00 84.94 120 GLU A CA 1
ATOM 933 C C . GLU A 1 120 ? -14.877 -9.082 -5.215 1.00 84.94 120 GLU A C 1
ATOM 935 O O . GLU A 1 120 ? -13.992 -8.638 -5.949 1.00 84.94 120 GLU A O 1
ATOM 940 N N . ALA A 1 121 ? -14.666 -10.065 -4.340 1.00 80.94 121 ALA A N 1
ATOM 941 C CA . ALA A 1 121 ? -13.414 -10.809 -4.323 1.00 80.94 121 ALA A CA 1
ATOM 942 C C . ALA A 1 121 ? -13.287 -11.639 -5.620 1.00 80.94 121 ALA A C 1
ATOM 944 O O . ALA A 1 121 ? -14.316 -12.109 -6.120 1.00 80.94 121 ALA A O 1
ATOM 945 N N . PRO A 1 122 ? -12.069 -11.788 -6.167 1.00 72.06 122 PRO A N 1
ATOM 946 C CA . PRO A 1 122 ? -11.819 -12.573 -7.375 1.00 72.06 122 PRO A CA 1
ATOM 947 C C . PRO A 1 122 ? -12.091 -14.078 -7.212 1.00 72.06 122 PRO A C 1
ATOM 949 O O . PRO A 1 122 ? -12.084 -14.588 -6.068 1.00 72.06 122 PRO A O 1
#

pLDDT: mean 91.84, std 6.93, range [64.12, 98.19]

Foldseek 3Di:
DVLVVLLPDQADFAAPVVVVLVVVVVVCVVVVHDSSCVNHHYDHLQVLCQVVLQDADDPPRGGDRDDLQSLLCSQPVHGFPDPPDPVSRVQSRLVSVLSCLLVVSDPDPPPDDSVPDDDDGD

Sequence (122 aa):
MFQQDVAQAEWTIGHNVEFDNAIVGCEYLRCEMENVLEAKTDYDTKLESTEFCAIPGGRGGKYKWPTLTELHQKLFGVPFADAHDAAYDVDATARCFFGLLTHGVSKPLGGVAKEDITYEAP

Radius of gyration: 15.47 Å; chains: 1; bounding box: 41×29×40 Å